Protein AF-A0AB36IC74-F1 (afdb_monomer)

Radius of gyration: 15.99 Å; Cα contacts (8 Å, |Δi|>4): 96; chains: 1; bounding box: 34×20×57 Å

pLDDT: mean 74.31, std 9.43, range [43.0, 87.12]

Structure (mmCIF, N/CA/C/O backbone):
data_AF-A0AB36IC74-F1
#
_entry.id   AF-A0AB36IC74-F1
#
loop_
_atom_site.group_PDB
_atom_site.id
_atom_site.type_symbol
_atom_site.label_atom_id
_atom_site.label_alt_id
_atom_site.label_comp_id
_atom_site.label_asym_id
_atom_site.label_entity_id
_atom_site.label_seq_id
_atom_site.pdbx_PDB_ins_code
_atom_site.Cartn_x
_atom_site.Cartn_y
_atom_site.Cartn_z
_atom_site.occupancy
_atom_site.B_iso_or_equiv
_atom_site.auth_seq_id
_atom_site.auth_comp_id
_atom_site.auth_asym_id
_atom_site.auth_atom_id
_atom_site.pdbx_PDB_model_num
ATOM 1 N N . MET A 1 1 ? -7.185 1.513 24.579 1.00 59.56 1 MET A N 1
ATOM 2 C CA . MET A 1 1 ? -6.046 0.761 23.996 1.00 59.56 1 MET A CA 1
ATOM 3 C C . MET A 1 1 ? -6.238 0.423 22.517 1.00 59.56 1 MET A C 1
ATOM 5 O O . MET A 1 1 ? -5.280 0.531 21.767 1.00 59.56 1 MET A O 1
ATOM 9 N N . THR A 1 2 ? -7.448 0.080 22.070 1.00 73.62 2 THR A N 1
ATOM 10 C CA . THR A 1 2 ? -7.758 -0.298 20.675 1.00 73.62 2 THR A CA 1
ATOM 11 C C . THR A 1 2 ? -7.545 0.819 19.640 1.00 73.62 2 THR A C 1
ATOM 13 O O . THR A 1 2 ? -6.990 0.536 18.586 1.00 73.62 2 THR A O 1
ATOM 16 N N . ILE A 1 3 ? -7.854 2.090 19.952 1.00 78.06 3 ILE A N 1
ATOM 17 C CA . ILE A 1 3 ? -7.485 3.239 19.088 1.00 78.06 3 ILE A CA 1
ATOM 18 C C . ILE A 1 3 ? -5.968 3.361 18.922 1.00 78.06 3 ILE A C 1
ATOM 20 O O . ILE A 1 3 ? -5.488 3.534 17.810 1.00 78.06 3 ILE A O 1
ATOM 24 N N . ILE A 1 4 ? -5.204 3.261 20.015 1.00 83.31 4 ILE A N 1
ATOM 25 C CA . ILE A 1 4 ? -3.742 3.412 19.970 1.00 83.31 4 ILE A CA 1
ATOM 26 C C . ILE A 1 4 ? -3.139 2.299 19.108 1.00 83.31 4 ILE A C 1
ATOM 28 O O . ILE A 1 4 ? -2.335 2.576 18.224 1.00 83.31 4 ILE A O 1
ATOM 32 N N . ALA A 1 5 ? -3.587 1.054 19.301 1.00 83.19 5 ALA A N 1
ATOM 33 C CA . ALA A 1 5 ? -3.178 -0.071 18.467 1.00 83.19 5 ALA A CA 1
ATOM 34 C C . ALA A 1 5 ? -3.562 0.139 16.991 1.00 83.19 5 ALA A C 1
ATOM 36 O O . ALA A 1 5 ? -2.731 -0.074 16.115 1.00 83.19 5 ALA A O 1
ATOM 37 N N . SER A 1 6 ? -4.779 0.618 16.712 1.00 81.69 6 SER A N 1
ATOM 38 C CA . SER A 1 6 ? -5.228 0.948 15.354 1.00 81.69 6 SER A CA 1
ATOM 39 C C . SER A 1 6 ? -4.322 1.983 14.683 1.00 81.69 6 SER A C 1
ATOM 41 O O . SER A 1 6 ? -3.869 1.750 13.566 1.00 81.69 6 SER A O 1
ATOM 43 N N . VAL A 1 7 ? -3.977 3.075 15.372 1.00 83.62 7 VAL A N 1
ATOM 44 C CA . VAL A 1 7 ? -3.070 4.109 14.843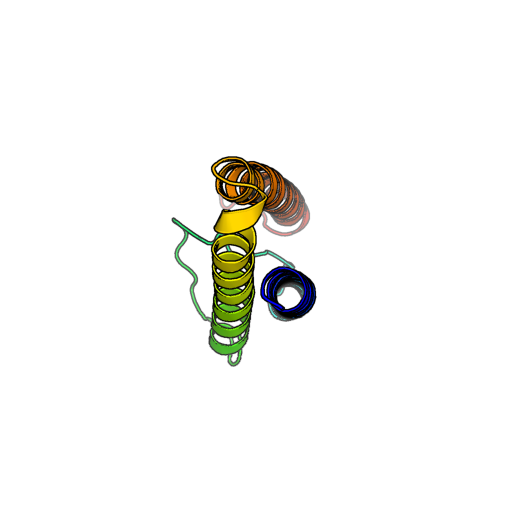 1.00 83.62 7 VAL A CA 1
ATOM 45 C C . VAL A 1 7 ? -1.674 3.540 14.584 1.00 83.62 7 VAL A C 1
ATOM 47 O O . VAL A 1 7 ? -1.100 3.793 13.527 1.00 83.62 7 VAL A O 1
ATOM 50 N N . VAL A 1 8 ? -1.140 2.727 15.501 1.00 87.12 8 VAL A N 1
ATOM 51 C CA . VAL A 1 8 ? 0.170 2.078 15.324 1.00 87.12 8 VAL A CA 1
ATOM 52 C C . VAL A 1 8 ? 0.161 1.144 14.114 1.00 87.12 8 VAL A C 1
ATOM 54 O O . VAL A 1 8 ? 1.066 1.225 13.284 1.00 87.12 8 VAL A O 1
ATOM 57 N N . PHE A 1 9 ? -0.866 0.304 13.963 1.00 85.75 9 PHE A N 1
ATOM 58 C CA . PHE A 1 9 ? -0.998 -0.565 12.794 1.00 85.75 9 PHE A CA 1
ATOM 59 C C . PHE A 1 9 ? -1.197 0.239 11.508 1.00 85.75 9 PHE A C 1
ATOM 61 O O . PHE A 1 9 ? -0.633 -0.119 10.479 1.00 85.75 9 PHE A O 1
ATOM 68 N N . LEU A 1 10 ? -1.917 1.358 11.551 1.00 84.44 10 LEU A N 1
ATOM 69 C CA . LEU A 1 10 ? -2.094 2.226 10.391 1.00 84.44 10 LEU A CA 1
ATOM 70 C C . LEU A 1 10 ? -0.755 2.824 9.931 1.00 84.44 10 LEU A C 1
ATOM 72 O O . LEU A 1 10 ? -0.422 2.764 8.747 1.00 84.44 10 LEU A O 1
ATOM 76 N N . ILE A 1 11 ? 0.053 3.334 10.863 1.00 85.88 11 ILE A N 1
ATOM 77 C CA . ILE A 1 11 ? 1.392 3.869 10.574 1.00 85.88 11 ILE A CA 1
ATOM 78 C C . ILE A 1 11 ? 2.320 2.755 10.071 1.00 85.88 11 ILE A C 1
ATOM 80 O O . ILE A 1 11 ? 2.970 2.904 9.039 1.00 85.88 11 ILE A O 1
ATOM 84 N N . ALA A 1 12 ? 2.357 1.610 10.753 1.00 86.62 12 ALA A N 1
ATOM 85 C CA . ALA A 1 12 ? 3.206 0.492 10.352 1.00 86.62 12 ALA A CA 1
ATOM 86 C C . ALA A 1 12 ? 2.828 -0.036 8.959 1.00 86.62 12 ALA A C 1
ATOM 88 O O . ALA A 1 12 ? 3.695 -0.194 8.102 1.00 86.62 12 ALA A O 1
ATOM 89 N N . GLY A 1 13 ? 1.535 -0.252 8.705 1.00 83.44 13 GLY A N 1
ATOM 90 C CA . GLY A 1 13 ? 1.020 -0.735 7.425 1.00 83.44 13 GLY A CA 1
ATOM 91 C C . GLY A 1 13 ? 1.283 0.239 6.278 1.00 83.44 13 GLY A C 1
ATOM 92 O O . GLY A 1 13 ? 1.711 -0.187 5.205 1.00 83.44 13 GLY A O 1
ATOM 93 N N . THR A 1 14 ? 1.103 1.548 6.505 1.00 82.25 14 THR A N 1
ATOM 94 C CA . THR A 1 14 ? 1.375 2.579 5.485 1.00 82.25 14 THR A CA 1
ATOM 95 C C . THR A 1 14 ? 2.857 2.642 5.133 1.00 82.25 14 THR A C 1
ATOM 97 O O . THR A 1 14 ? 3.193 2.625 3.949 1.00 82.25 14 THR A O 1
ATOM 100 N N . ILE A 1 15 ? 3.746 2.646 6.130 1.00 86.31 15 ILE A N 1
ATOM 101 C CA . ILE A 1 15 ? 5.199 2.642 5.909 1.00 86.31 15 ILE A CA 1
ATOM 102 C C . ILE A 1 15 ? 5.617 1.382 5.145 1.00 86.31 15 ILE A C 1
ATOM 104 O O . ILE A 1 15 ? 6.347 1.470 4.158 1.00 86.31 15 ILE A O 1
ATOM 108 N N . LEU A 1 16 ? 5.127 0.213 5.558 1.00 85.56 16 LEU A N 1
ATOM 109 C CA . LEU A 1 16 ? 5.497 -1.061 4.945 1.00 85.56 16 LEU A CA 1
ATOM 110 C C . LEU A 1 16 ? 5.021 -1.141 3.485 1.00 85.56 16 LEU A C 1
ATOM 112 O O . LEU A 1 16 ? 5.794 -1.515 2.600 1.00 85.56 16 LEU A O 1
ATOM 116 N N . ALA A 1 17 ? 3.787 -0.709 3.211 1.00 80.94 17 ALA A N 1
ATOM 117 C CA . ALA A 1 17 ? 3.242 -0.635 1.858 1.00 80.94 17 ALA A CA 1
ATOM 118 C C . ALA A 1 17 ? 3.990 0.387 0.982 1.00 80.94 17 ALA A C 1
ATOM 120 O O . ALA A 1 17 ? 4.249 0.109 -0.194 1.00 80.94 17 ALA A O 1
ATOM 121 N N . ALA A 1 18 ? 4.377 1.540 1.539 1.00 81.00 18 ALA A N 1
ATOM 122 C CA . ALA A 1 18 ? 5.143 2.564 0.831 1.00 81.00 18 ALA A CA 1
ATOM 123 C C . ALA A 1 18 ? 6.549 2.067 0.467 1.00 81.00 18 ALA A C 1
ATOM 125 O O . ALA A 1 18 ? 6.944 2.154 -0.696 1.00 81.00 18 ALA A O 1
ATOM 126 N N . ILE A 1 19 ? 7.272 1.471 1.422 1.00 83.81 19 ILE A N 1
ATOM 127 C CA . ILE A 1 19 ? 8.610 0.903 1.194 1.00 83.81 19 ILE A CA 1
ATOM 128 C C . ILE A 1 19 ? 8.547 -0.212 0.151 1.00 83.81 19 ILE A C 1
ATOM 130 O O . ILE A 1 19 ? 9.368 -0.240 -0.766 1.00 83.81 19 ILE A O 1
ATOM 134 N N . ALA A 1 20 ? 7.573 -1.118 0.260 1.00 81.12 20 ALA A N 1
ATOM 135 C CA . ALA A 1 20 ? 7.412 -2.199 -0.704 1.00 81.12 20 ALA A CA 1
ATOM 136 C C . ALA A 1 20 ? 7.108 -1.658 -2.112 1.00 81.12 20 ALA A C 1
ATOM 138 O O . ALA A 1 20 ? 7.708 -2.098 -3.088 1.00 81.12 20 ALA A O 1
ATOM 139 N N . THR A 1 21 ? 6.245 -0.647 -2.226 1.00 76.56 21 THR A N 1
ATOM 140 C CA . THR A 1 21 ? 5.920 -0.021 -3.519 1.00 76.56 21 THR A CA 1
ATOM 141 C C . THR A 1 21 ? 7.133 0.697 -4.125 1.00 76.56 21 THR A C 1
ATOM 143 O O . THR A 1 21 ? 7.391 0.558 -5.320 1.00 76.56 21 THR A O 1
ATOM 146 N N . ALA A 1 22 ? 7.923 1.403 -3.311 1.00 78.19 22 ALA A N 1
ATOM 147 C CA . ALA A 1 22 ? 9.148 2.062 -3.760 1.00 78.19 22 ALA A CA 1
ATOM 148 C C . ALA A 1 22 ? 10.211 1.052 -4.222 1.00 78.19 22 ALA A C 1
ATOM 150 O O . ALA A 1 22 ? 10.788 1.214 -5.295 1.00 78.19 22 ALA A O 1
ATOM 151 N N . ARG A 1 23 ? 10.427 -0.026 -3.454 1.00 78.94 23 ARG A N 1
ATOM 152 C CA . ARG A 1 23 ? 11.344 -1.110 -3.842 1.00 78.94 23 ARG A CA 1
ATOM 153 C C . ARG A 1 23 ? 10.907 -1.790 -5.130 1.00 78.94 23 ARG A C 1
ATOM 155 O O . ARG A 1 23 ? 11.756 -2.102 -5.956 1.00 78.94 23 ARG A O 1
ATOM 162 N N . TRP A 1 24 ? 9.605 -1.988 -5.323 1.00 74.75 24 TRP A N 1
ATOM 163 C CA . TRP A 1 24 ? 9.097 -2.567 -6.562 1.00 74.75 24 TRP A CA 1
ATOM 164 C C . TRP A 1 24 ? 9.424 -1.671 -7.758 1.00 74.75 24 TRP A C 1
ATOM 166 O O . TRP A 1 24 ? 9.979 -2.140 -8.745 1.00 74.75 24 TRP A O 1
ATOM 176 N N . SER A 1 25 ? 9.166 -0.365 -7.639 1.00 70.69 25 SER A N 1
ATOM 177 C CA . SER A 1 25 ? 9.486 0.603 -8.693 1.00 70.69 25 SER A CA 1
ATOM 178 C C . SER A 1 25 ? 10.980 0.662 -9.045 1.00 70.69 25 SER A C 1
ATOM 180 O O . SER A 1 25 ? 11.302 1.128 -10.130 1.00 70.69 25 SER A O 1
ATOM 182 N N . MET A 1 26 ? 11.882 0.247 -8.149 1.00 74.06 26 MET A N 1
ATOM 183 C CA . MET A 1 26 ? 13.321 0.148 -8.433 1.00 74.06 26 MET A CA 1
ATOM 184 C C . MET A 1 26 ? 13.705 -1.160 -9.135 1.00 74.06 26 MET A C 1
ATOM 186 O O . MET A 1 26 ? 14.668 -1.177 -9.894 1.00 74.06 26 MET A O 1
ATOM 190 N N . LEU A 1 27 ? 12.992 -2.253 -8.850 1.00 71.69 27 LEU A N 1
ATOM 191 C CA . LEU A 1 27 ? 13.243 -3.567 -9.454 1.00 71.69 27 LEU A CA 1
ATOM 192 C C . LEU A 1 27 ? 12.635 -3.677 -10.854 1.00 71.69 27 LEU A C 1
ATOM 194 O O . LEU A 1 27 ? 13.146 -4.392 -11.706 1.00 71.69 27 LEU A O 1
ATOM 198 N N . GLU A 1 28 ? 11.537 -2.9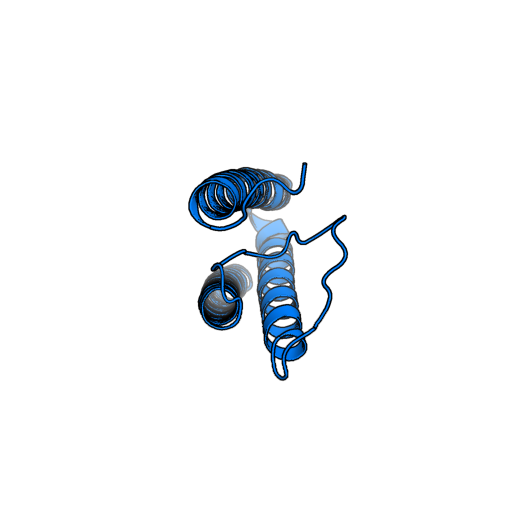76 -11.114 1.00 70.12 28 GLU A N 1
ATOM 199 C CA . GLU A 1 28 ? 10.944 -2.950 -12.442 1.00 70.12 28 GLU A CA 1
ATOM 200 C C . GLU A 1 28 ? 11.758 -2.017 -13.363 1.00 70.12 28 GLU A C 1
ATOM 202 O O . GLU A 1 28 ? 11.853 -0.825 -13.064 1.00 70.12 28 GLU A O 1
ATOM 207 N N . PRO A 1 29 ? 12.293 -2.486 -14.509 1.00 64.69 29 PRO A N 1
ATOM 208 C CA . PRO A 1 29 ? 13.159 -1.678 -15.383 1.00 64.69 29 PRO A CA 1
ATOM 209 C C . PRO A 1 29 ? 12.482 -0.409 -15.919 1.00 64.69 29 PRO A C 1
ATOM 211 O O . PRO A 1 29 ? 13.149 0.562 -16.263 1.00 64.69 29 PRO A O 1
ATOM 214 N N . TYR A 1 30 ? 11.149 -0.402 -15.956 1.00 67.06 30 TYR A N 1
ATOM 215 C CA . TYR A 1 30 ? 10.349 0.746 -16.370 1.00 67.06 30 TYR A CA 1
ATOM 216 C C . TYR A 1 30 ? 9.730 1.506 -15.187 1.00 67.06 30 TYR A C 1
ATOM 218 O O . TYR A 1 30 ? 9.111 2.542 -15.394 1.00 67.06 30 TYR A O 1
ATOM 226 N N . GLY A 1 31 ? 9.858 1.025 -13.947 1.00 68.56 31 GLY A N 1
ATOM 227 C CA . GLY A 1 31 ? 9.220 1.640 -12.777 1.00 68.56 31 GLY A CA 1
ATOM 228 C C . GLY A 1 31 ? 7.692 1.522 -12.767 1.00 68.56 31 GLY A C 1
ATOM 229 O O . GLY A 1 31 ? 6.993 2.407 -12.263 1.00 68.56 31 GLY A O 1
ATOM 230 N N . LEU A 1 32 ? 7.160 0.448 -13.358 1.00 71.38 32 LEU A N 1
ATOM 231 C CA . LEU A 1 32 ? 5.743 0.106 -13.254 1.00 71.38 32 LEU A CA 1
ATOM 232 C C . LEU A 1 32 ? 5.431 -0.395 -11.845 1.00 71.38 32 LEU A C 1
ATOM 234 O O . LEU A 1 32 ? 6.260 -1.001 -11.174 1.00 71.38 32 LEU A O 1
ATOM 238 N N . ILE A 1 33 ? 4.212 -0.122 -11.395 1.00 72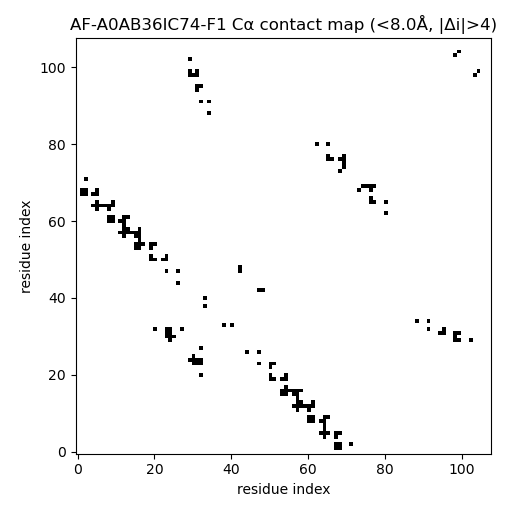.75 33 ILE A N 1
ATOM 239 C CA . ILE A 1 33 ? 3.704 -0.585 -10.106 1.00 72.75 33 ILE A CA 1
ATOM 240 C C . ILE A 1 33 ? 2.606 -1.619 -10.380 1.00 72.75 33 ILE A C 1
ATOM 242 O O . ILE A 1 33 ? 1.654 -1.306 -11.100 1.00 72.75 33 ILE A O 1
ATOM 246 N N . PRO A 1 34 ? 2.665 -2.829 -9.808 1.00 68.69 34 PRO A N 1
ATOM 247 C CA . PRO A 1 34 ? 1.718 -3.884 -10.111 1.00 68.69 34 PRO A CA 1
ATOM 248 C C . PRO A 1 34 ? 0.347 -3.505 -9.563 1.00 68.69 34 PRO A C 1
ATOM 250 O O . PRO A 1 34 ? 0.215 -2.922 -8.476 1.00 68.69 34 PRO A O 1
ATOM 253 N N . TYR A 1 35 ? -0.696 -3.831 -10.317 1.00 67.88 35 TYR A N 1
ATOM 254 C CA . TYR A 1 35 ? -2.053 -3.734 -9.800 1.00 67.88 35 TYR A CA 1
ATOM 255 C C . TYR A 1 35 ? -2.285 -4.860 -8.794 1.00 67.88 35 TYR A C 1
ATOM 257 O O . TYR A 1 35 ? -1.724 -5.942 -8.920 1.00 67.88 35 TYR A O 1
ATOM 265 N N . PHE A 1 36 ? -3.104 -4.595 -7.780 1.00 61.38 36 PHE A N 1
ATOM 266 C CA . PHE A 1 36 ? -3.444 -5.600 -6.771 1.00 61.38 36 PHE A CA 1
ATOM 267 C C . PHE A 1 36 ? -4.343 -6.719 -7.316 1.00 61.38 36 PHE A C 1
ATOM 269 O O . PHE A 1 36 ? -4.375 -7.804 -6.752 1.00 61.38 36 PHE A O 1
ATOM 276 N N . ILE A 1 37 ? -5.109 -6.443 -8.378 1.00 55.78 37 ILE A N 1
ATOM 277 C CA . ILE A 1 37 ? -6.098 -7.352 -8.966 1.00 55.78 37 ILE A CA 1
ATOM 278 C C . ILE A 1 37 ? -6.036 -7.216 -10.492 1.00 55.78 37 ILE A C 1
ATOM 280 O O . ILE A 1 37 ? -6.021 -6.095 -11.007 1.00 55.78 37 ILE A O 1
ATOM 284 N N . GLY A 1 38 ? -6.058 -8.348 -11.203 1.00 43.00 38 GLY A N 1
ATOM 285 C CA . GLY A 1 38 ? -6.388 -8.404 -12.632 1.00 43.00 38 GLY A CA 1
ATOM 286 C C . GLY A 1 38 ? -5.247 -8.161 -13.623 1.00 43.00 38 GLY A C 1
ATOM 287 O O . GLY A 1 38 ? -5.528 -7.905 -14.791 1.00 43.00 38 GLY A O 1
ATOM 288 N N . HIS A 1 39 ? -3.982 -8.226 -13.204 1.00 54.94 39 HIS A N 1
ATOM 289 C CA . HIS A 1 39 ? -2.859 -8.248 -14.144 1.00 54.94 39 HIS A CA 1
ATOM 290 C C . HIS A 1 39 ? -1.924 -9.399 -13.791 1.00 54.94 39 HIS A C 1
ATOM 292 O O . HIS A 1 39 ? -1.596 -9.547 -12.615 1.00 54.94 39 HIS A O 1
ATOM 298 N N . ASP A 1 40 ? -1.520 -10.186 -14.790 1.00 52.59 40 ASP A N 1
ATOM 299 C CA . ASP A 1 40 ? -0.474 -11.189 -14.617 1.00 52.59 40 ASP A CA 1
ATOM 300 C C . ASP A 1 40 ? 0.806 -10.475 -14.184 1.00 52.59 40 ASP A C 1
ATOM 302 O O . ASP A 1 40 ? 1.321 -9.588 -14.869 1.00 52.59 40 ASP A O 1
ATOM 306 N N . ILE A 1 41 ? 1.247 -10.793 -12.971 1.00 59.62 41 ILE A N 1
ATOM 307 C CA . ILE A 1 41 ? 2.512 -10.321 -12.427 1.00 59.62 41 ILE A CA 1
ATOM 308 C C . ILE A 1 41 ? 3.512 -11.418 -12.762 1.00 59.62 41 ILE A C 1
ATOM 310 O O . ILE A 1 41 ? 3.707 -12.339 -11.970 1.00 59.62 41 ILE A O 1
ATOM 314 N N . ASP A 1 42 ? 4.111 -11.346 -13.949 1.00 58.78 42 ASP A N 1
ATOM 315 C CA . ASP A 1 42 ? 5.256 -12.194 -14.252 1.00 58.78 42 ASP A CA 1
ATOM 316 C C . ASP A 1 42 ? 6.412 -11.757 -13.348 1.00 58.78 42 ASP A C 1
ATOM 318 O O . ASP A 1 42 ? 6.966 -10.664 -13.469 1.00 58.78 42 ASP A O 1
ATOM 322 N N . PHE A 1 43 ? 6.734 -12.600 -12.367 1.00 63.19 43 PHE A N 1
ATOM 323 C CA . PHE A 1 43 ? 7.867 -12.398 -11.468 1.00 63.19 43 PHE A CA 1
ATOM 324 C C . PHE A 1 43 ? 9.167 -12.753 -12.203 1.00 63.19 43 PHE A C 1
ATOM 326 O O . PHE A 1 43 ? 9.821 -13.748 -11.887 1.00 63.1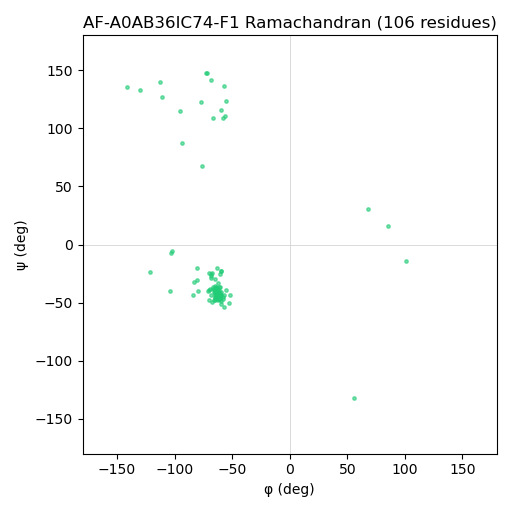9 43 PHE A O 1
ATOM 333 N N . GLU A 1 44 ? 9.526 -11.965 -13.213 1.00 58.19 44 GLU A N 1
ATOM 334 C CA . GLU A 1 44 ? 10.685 -12.218 -14.076 1.00 58.19 44 GLU A CA 1
ATOM 335 C C . GLU A 1 44 ? 12.020 -12.044 -13.333 1.00 58.19 44 GLU A C 1
ATOM 337 O O . GLU A 1 44 ? 13.015 -12.684 -13.681 1.00 58.19 44 GLU A O 1
ATOM 342 N N . GLN A 1 45 ? 12.067 -11.215 -12.281 1.00 62.03 45 GLN A N 1
ATOM 343 C CA . GLN A 1 45 ? 13.295 -10.951 -11.525 1.00 62.03 45 GLN A CA 1
ATOM 344 C C . GLN A 1 45 ? 13.268 -11.492 -10.090 1.00 62.03 45 GLN A C 1
ATOM 346 O O . GLN A 1 45 ? 12.301 -11.344 -9.333 1.00 62.03 45 GLN A O 1
ATOM 351 N N . LYS A 1 46 ? 14.410 -12.054 -9.662 1.00 63.38 46 LYS A N 1
ATOM 352 C CA . LYS A 1 46 ? 14.633 -12.502 -8.279 1.00 63.38 46 LYS A CA 1
ATOM 353 C C . LYS A 1 46 ? 14.378 -11.353 -7.298 1.00 63.38 46 LYS A C 1
ATOM 355 O O . LYS A 1 46 ? 15.011 -10.308 -7.374 1.00 63.38 46 LYS A O 1
ATOM 360 N N . GLY A 1 47 ? 13.477 -11.576 -6.342 1.00 65.88 47 GLY A N 1
ATOM 361 C CA . GLY A 1 47 ? 13.138 -10.607 -5.293 1.00 65.88 47 GLY A CA 1
ATOM 362 C C . GLY A 1 47 ? 11.841 -9.831 -5.530 1.00 65.88 47 GLY A C 1
ATOM 363 O O . GLY A 1 47 ? 11.300 -9.292 -4.566 1.00 65.88 47 GLY A O 1
ATOM 364 N N . GLN A 1 48 ? 11.276 -9.852 -6.742 1.00 71.75 48 GLN A N 1
ATOM 365 C CA . GLN A 1 48 ? 9.969 -9.247 -7.013 1.00 71.75 48 GLN A CA 1
ATOM 366 C C . GLN A 1 48 ? 8.878 -9.896 -6.144 1.00 71.75 48 GLN A C 1
ATOM 368 O O . GLN A 1 48 ? 8.220 -9.194 -5.381 1.00 71.75 48 GLN A O 1
ATOM 373 N N . PHE A 1 49 ? 8.768 -11.230 -6.116 1.00 73.06 49 PHE A N 1
ATOM 374 C CA . PHE A 1 49 ? 7.783 -11.927 -5.270 1.00 73.06 49 PHE A CA 1
ATOM 375 C C . PHE A 1 49 ? 7.829 -11.496 -3.794 1.00 73.06 49 PHE A C 1
ATOM 377 O O . PHE A 1 49 ? 6.789 -11.235 -3.192 1.00 73.06 49 PHE A O 1
ATOM 384 N N . LEU A 1 50 ? 9.031 -11.350 -3.222 1.00 76.19 50 LEU A N 1
ATOM 385 C CA . LEU A 1 50 ? 9.202 -10.902 -1.838 1.00 76.19 50 LEU A CA 1
ATOM 386 C C . LEU A 1 50 ? 8.636 -9.493 -1.635 1.00 76.19 50 LEU A C 1
ATOM 388 O O . LEU A 1 50 ? 7.952 -9.240 -0.649 1.00 76.19 50 LEU A O 1
ATOM 392 N N . VAL A 1 51 ? 8.904 -8.576 -2.564 1.00 77.31 51 VAL A N 1
ATOM 393 C CA . VAL A 1 51 ? 8.416 -7.195 -2.491 1.00 77.31 51 VAL A CA 1
ATOM 394 C C . VAL A 1 51 ? 6.899 -7.127 -2.689 1.00 77.31 51 VAL A C 1
ATOM 396 O O . VAL A 1 51 ? 6.229 -6.377 -1.978 1.00 77.31 51 VAL A O 1
ATOM 399 N N . TYR A 1 52 ? 6.337 -7.942 -3.583 1.00 76.31 52 TYR A N 1
ATOM 400 C CA . TYR A 1 52 ? 4.887 -8.083 -3.731 1.00 76.31 52 TYR A CA 1
ATOM 401 C C . TYR A 1 52 ? 4.238 -8.619 -2.454 1.00 76.31 52 TYR A C 1
ATOM 403 O O . TYR A 1 52 ? 3.274 -8.032 -1.959 1.00 76.31 52 TYR A O 1
ATOM 411 N N . PHE A 1 53 ? 4.805 -9.676 -1.871 1.00 79.12 53 PHE A N 1
ATOM 412 C CA . PHE A 1 53 ? 4.338 -10.236 -0.609 1.00 79.12 53 PHE A CA 1
ATOM 413 C C . PHE A 1 53 ? 4.422 -9.211 0.528 1.00 79.12 53 PHE A C 1
ATOM 415 O O . PHE A 1 53 ? 3.469 -9.053 1.287 1.00 79.12 53 PHE A O 1
ATOM 422 N N . LEU A 1 54 ? 5.516 -8.448 0.609 1.00 79.94 54 LEU A N 1
ATOM 423 C CA . LEU A 1 54 ? 5.683 -7.386 1.601 1.00 79.94 54 LEU A CA 1
ATOM 424 C C . LEU A 1 54 ? 4.625 -6.290 1.424 1.00 79.94 54 LEU A C 1
ATOM 426 O O . LEU A 1 54 ? 4.053 -5.811 2.400 1.00 79.94 54 LEU A O 1
ATOM 430 N N . ARG A 1 55 ? 4.307 -5.930 0.1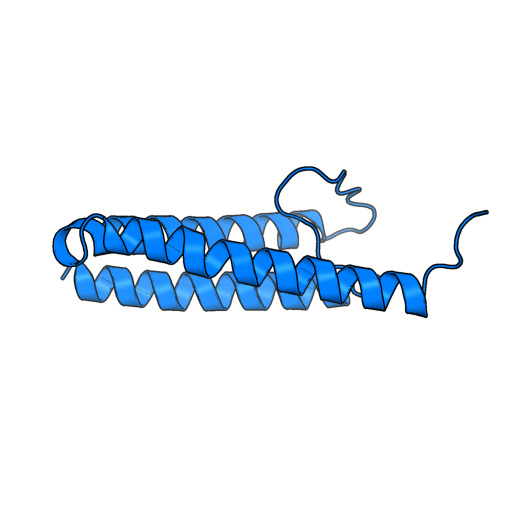78 1.00 78.44 55 ARG A N 1
ATOM 431 C CA . ARG A 1 55 ? 3.231 -4.984 -0.130 1.00 78.44 55 ARG A CA 1
ATOM 432 C C . ARG A 1 55 ? 1.877 -5.536 0.322 1.00 78.44 55 ARG A C 1
ATOM 434 O O . ARG A 1 55 ? 1.148 -4.824 1.006 1.00 78.44 55 ARG A O 1
ATOM 441 N N . ALA A 1 56 ? 1.568 -6.795 0.008 1.00 79.38 56 ALA A N 1
ATOM 442 C CA . ALA A 1 56 ? 0.354 -7.480 0.458 1.00 79.38 56 ALA A CA 1
ATOM 44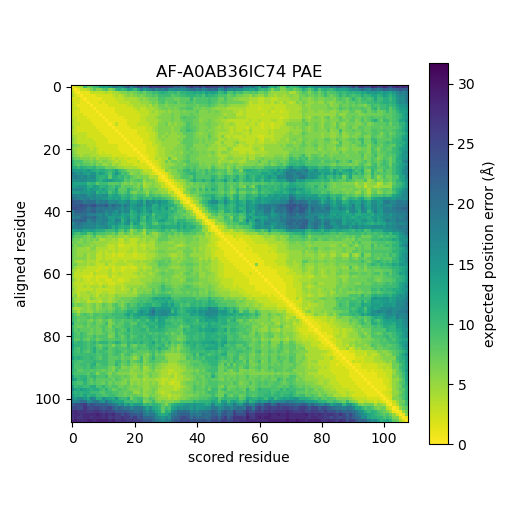3 C C . ALA A 1 56 ? 0.239 -7.516 1.989 1.00 79.38 56 ALA A C 1
ATOM 445 O O . ALA A 1 56 ? -0.807 -7.160 2.529 1.00 79.38 56 ALA A O 1
ATOM 446 N N . ALA A 1 57 ? 1.328 -7.838 2.687 1.00 80.88 57 ALA A N 1
ATOM 447 C CA . ALA A 1 57 ? 1.393 -7.799 4.143 1.00 80.88 57 ALA A CA 1
ATOM 448 C C . ALA A 1 57 ? 1.136 -6.384 4.691 1.00 80.88 57 ALA A C 1
ATOM 450 O O . ALA A 1 57 ? 0.372 -6.224 5.641 1.00 80.88 57 ALA A O 1
ATOM 451 N N . GLY A 1 58 ? 1.695 -5.343 4.063 1.00 80.81 58 GLY A N 1
ATOM 452 C CA . GLY A 1 58 ? 1.442 -3.947 4.434 1.00 80.81 58 GLY A CA 1
ATOM 453 C C . GLY A 1 58 ? -0.034 -3.559 4.314 1.00 80.81 58 GLY A C 1
ATOM 454 O O . GLY A 1 58 ? -0.605 -3.000 5.250 1.00 80.81 58 GLY A O 1
ATOM 455 N N . PHE A 1 59 ? -0.688 -3.922 3.207 1.00 80.00 59 PHE A N 1
ATOM 456 C CA . PHE A 1 59 ? -2.128 -3.696 3.035 1.00 80.00 59 PHE A CA 1
ATOM 457 C C . PHE A 1 59 ? -2.980 -4.523 4.003 1.00 80.00 59 PHE A C 1
ATOM 459 O O . PHE A 1 59 ? -3.975 -4.017 4.517 1.00 80.00 59 PHE A O 1
ATOM 466 N N . PHE A 1 60 ? -2.583 -5.757 4.313 1.00 83.25 60 PHE A N 1
ATOM 467 C CA . PHE A 1 60 ? -3.257 -6.563 5.328 1.00 83.25 60 PHE A CA 1
ATOM 468 C C . PHE A 1 60 ? -3.211 -5.889 6.704 1.00 83.25 60 PHE A C 1
ATOM 470 O O . PHE A 1 60 ? -4.234 -5.786 7.378 1.00 83.25 60 PHE A O 1
ATOM 477 N N . VAL A 1 61 ? -2.057 -5.341 7.093 1.00 84.62 61 VAL A N 1
ATOM 478 C CA . VAL A 1 61 ? -1.918 -4.579 8.342 1.00 84.62 61 VAL A CA 1
ATOM 479 C C . VAL A 1 61 ? -2.834 -3.346 8.356 1.00 84.62 61 VAL A C 1
ATOM 481 O O . VAL A 1 61 ? -3.424 -3.044 9.392 1.00 84.62 61 VAL A O 1
ATOM 484 N N . LEU A 1 62 ? -3.036 -2.674 7.216 1.00 82.75 62 LEU A N 1
ATOM 485 C CA . LEU A 1 62 ? -4.004 -1.572 7.101 1.00 82.75 62 LEU A CA 1
ATOM 486 C C . LEU A 1 62 ? -5.457 -2.033 7.282 1.00 82.75 62 LEU A C 1
ATOM 488 O O . LEU A 1 62 ? -6.242 -1.340 7.929 1.00 82.75 62 LEU A O 1
ATOM 492 N N . ILE A 1 63 ? -5.819 -3.206 6.758 1.00 82.75 63 ILE A N 1
ATOM 493 C CA . ILE A 1 63 ? -7.151 -3.800 6.964 1.00 82.75 63 ILE A CA 1
ATOM 494 C C . ILE A 1 63 ? -7.358 -4.126 8.447 1.00 82.75 63 ILE A C 1
ATOM 496 O O . ILE A 1 63 ? -8.400 -3.796 9.012 1.00 82.75 63 ILE A O 1
ATOM 500 N N . VAL A 1 64 ? -6.349 -4.708 9.099 1.00 84.44 64 VAL A N 1
ATOM 501 C CA . VAL A 1 64 ? -6.369 -4.974 10.543 1.00 84.44 64 VAL A CA 1
ATOM 502 C C . VAL A 1 64 ? -6.517 -3.666 11.328 1.00 84.44 64 VAL A C 1
ATOM 504 O O . VAL A 1 64 ? -7.370 -3.578 12.211 1.00 84.44 64 VAL A O 1
ATOM 507 N N . ALA A 1 65 ? -5.771 -2.618 10.969 1.00 83.88 65 ALA A N 1
ATOM 508 C CA . ALA A 1 65 ? -5.895 -1.295 11.582 1.00 83.88 65 ALA A CA 1
ATOM 509 C C . ALA A 1 65 ? -7.323 -0.733 11.473 1.00 83.88 65 ALA A C 1
ATOM 511 O O . ALA A 1 65 ? -7.856 -0.218 12.461 1.00 83.88 65 ALA A O 1
ATOM 512 N N . ALA A 1 66 ? -7.954 -0.871 10.303 1.00 79.88 66 ALA A N 1
ATOM 513 C CA . ALA A 1 66 ? -9.331 -0.445 10.064 1.00 79.88 66 ALA A CA 1
ATOM 514 C C . ALA A 1 66 ? -10.347 -1.272 10.873 1.00 79.88 66 ALA A C 1
ATOM 516 O O . ALA A 1 66 ? -11.293 -0.708 11.422 1.00 79.88 66 ALA A O 1
ATOM 517 N N . ALA A 1 67 ? -10.126 -2.580 11.028 1.00 82.44 67 ALA A N 1
ATOM 518 C CA . ALA A 1 67 ? -10.950 -3.436 11.881 1.00 82.44 67 ALA A CA 1
ATOM 519 C C . ALA A 1 67 ? -10.868 -3.015 13.360 1.00 82.44 67 ALA A C 1
ATOM 521 O O . ALA A 1 67 ? -11.893 -2.908 14.028 1.00 82.44 67 ALA A O 1
ATOM 522 N N . PHE A 1 68 ? -9.677 -2.674 13.862 1.00 82.12 68 PHE A N 1
ATOM 523 C CA . PHE A 1 68 ? -9.518 -2.125 15.217 1.00 82.12 68 PHE A CA 1
ATOM 524 C C . PHE A 1 68 ? -10.130 -0.725 15.391 1.00 82.12 68 PHE A C 1
ATOM 526 O O . PHE A 1 68 ? -10.482 -0.350 16.512 1.00 82.12 68 PHE A O 1
ATOM 533 N N . ALA A 1 69 ? -10.266 0.045 14.308 1.00 80.25 69 ALA A N 1
ATOM 534 C CA . ALA A 1 69 ? -10.928 1.350 14.304 1.00 80.25 69 ALA A CA 1
ATOM 535 C C . ALA A 1 69 ? -12.464 1.245 14.252 1.00 80.25 69 ALA A C 1
ATOM 537 O O . ALA A 1 69 ? -13.155 2.196 14.629 1.00 80.25 69 ALA A O 1
ATOM 538 N N . GLN A 1 70 ? -13.009 0.107 13.807 1.00 81.62 70 GLN A N 1
ATOM 539 C CA . GLN A 1 70 ? -14.445 -0.098 13.593 1.00 81.62 70 GLN A CA 1
ATOM 540 C C . GLN A 1 70 ? -15.315 0.179 14.834 1.00 81.62 70 GLN A C 1
ATOM 542 O O . GLN A 1 70 ? -16.350 0.818 14.662 1.00 81.62 70 GLN A O 1
ATOM 547 N N . PRO A 1 71 ? -14.925 -0.166 16.076 1.00 81.69 71 PRO A N 1
ATOM 548 C CA . PRO A 1 71 ? -15.723 0.170 17.259 1.00 81.69 71 PRO A CA 1
ATOM 549 C C . PRO A 1 71 ? -15.885 1.677 17.512 1.00 81.69 71 PRO A C 1
ATOM 551 O O . PRO A 1 71 ? -16.800 2.079 18.221 1.00 81.69 71 PRO A O 1
ATOM 554 N N . PHE A 1 72 ? -15.004 2.514 16.953 1.00 79.44 72 PHE A N 1
ATOM 555 C CA . PHE A 1 72 ? -14.984 3.963 17.185 1.00 79.44 72 PHE A CA 1
ATOM 556 C C . PHE A 1 72 ? -15.548 4.754 16.011 1.00 79.44 72 PHE A C 1
ATOM 558 O O . PHE A 1 72 ? -16.265 5.730 16.203 1.00 79.44 72 PHE A O 1
ATOM 565 N N . PHE A 1 73 ? -15.225 4.327 14.793 1.00 76.81 73 PHE A N 1
ATOM 566 C CA . PHE A 1 73 ? -15.631 5.003 13.562 1.00 76.81 73 PHE A CA 1
ATOM 567 C C . PHE A 1 73 ? -16.791 4.289 12.854 1.00 76.81 73 PHE A C 1
ATOM 569 O O . PHE A 1 73 ? -17.348 4.815 11.893 1.00 76.81 73 PHE A O 1
ATOM 576 N N . GLY A 1 74 ? -17.194 3.101 13.311 1.00 80.00 74 GLY A N 1
ATOM 577 C CA . GLY A 1 74 ? -18.296 2.336 12.735 1.00 80.00 74 GLY A CA 1
ATOM 578 C C . GLY A 1 74 ? -18.099 2.079 11.241 1.00 80.00 74 GLY A C 1
ATOM 579 O O . GLY A 1 74 ? -17.020 1.692 10.788 1.00 80.00 74 GLY A O 1
ATOM 580 N N . LEU A 1 75 ? -19.149 2.343 10.461 1.00 77.56 75 LEU A N 1
ATOM 581 C CA . LEU A 1 75 ? -19.145 2.211 9.001 1.00 77.56 75 LEU A CA 1
ATOM 582 C C . LEU A 1 75 ? -18.108 3.128 8.320 1.00 77.56 75 LEU A C 1
ATOM 584 O O . LEU A 1 75 ? -17.616 2.808 7.237 1.00 77.56 75 LEU A O 1
ATOM 588 N N . TRP A 1 76 ? -17.725 4.241 8.954 1.00 76.44 76 TRP A N 1
ATOM 589 C CA . TRP A 1 76 ? -16.756 5.181 8.388 1.00 76.44 76 TRP A CA 1
ATOM 590 C C . TRP A 1 76 ? -15.361 4.566 8.233 1.00 76.44 76 TRP A C 1
ATOM 592 O O . TRP A 1 76 ? -14.661 4.907 7.284 1.00 76.44 76 TRP A O 1
ATOM 602 N N . ALA A 1 77 ? -14.977 3.606 9.082 1.00 72.56 77 ALA A N 1
ATOM 603 C CA . ALA A 1 77 ? -13.706 2.888 8.944 1.00 72.56 77 ALA A CA 1
ATOM 604 C C . ALA A 1 77 ? -13.632 2.072 7.638 1.00 72.56 77 ALA A C 1
ATOM 606 O O . ALA A 1 77 ? -12.593 2.034 6.980 1.00 72.56 77 ALA A O 1
ATOM 607 N N . LEU A 1 78 ? -14.751 1.467 7.228 1.00 71.75 78 LEU A N 1
ATOM 608 C CA . LEU A 1 78 ? -14.864 0.744 5.956 1.00 71.75 78 LEU A CA 1
ATOM 609 C C . LEU A 1 78 ? -14.856 1.702 4.762 1.00 71.75 78 LEU A C 1
ATOM 611 O O . LEU A 1 78 ? -14.196 1.437 3.758 1.00 71.75 78 LEU A O 1
ATOM 615 N N . LEU A 1 79 ? -15.539 2.842 4.878 1.00 76.75 79 LEU A N 1
ATOM 616 C CA . LEU A 1 79 ? -15.530 3.862 3.829 1.00 76.75 79 LEU A CA 1
ATOM 617 C C . LEU A 1 79 ? -14.134 4.458 3.626 1.00 76.75 79 LEU A C 1
ATOM 619 O O . LEU A 1 79 ? -13.743 4.681 2.486 1.00 76.75 79 LEU A O 1
ATOM 623 N N . LEU A 1 80 ? -13.345 4.640 4.689 1.00 72.00 80 LEU A N 1
ATOM 624 C CA . LEU A 1 80 ? -11.955 5.099 4.589 1.00 72.00 80 LEU A CA 1
ATOM 625 C C . LEU A 1 80 ? -11.063 4.125 3.806 1.00 72.00 80 LEU A C 1
ATOM 627 O O . LEU A 1 80 ? -10.183 4.574 3.076 1.00 72.00 80 LEU A O 1
ATOM 631 N N . LEU A 1 81 ? -11.310 2.814 3.885 1.00 72.69 81 LEU A N 1
ATOM 632 C CA . LEU A 1 81 ? -10.613 1.829 3.048 1.00 72.69 81 LEU A CA 1
ATOM 633 C C . LEU A 1 81 ? -10.949 2.004 1.563 1.00 72.69 81 LEU A C 1
ATOM 635 O O . LEU A 1 81 ? -10.053 1.941 0.724 1.00 72.69 81 LEU A O 1
ATOM 639 N N . V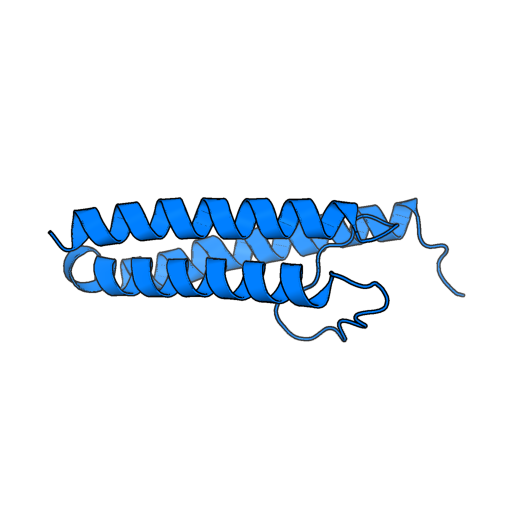AL A 1 82 ? -12.214 2.268 1.229 1.00 74.06 82 VAL A N 1
ATOM 640 C CA . VAL A 1 82 ? -12.646 2.504 -0.160 1.00 74.06 82 VAL A CA 1
ATOM 641 C C . VAL A 1 82 ? -12.110 3.841 -0.675 1.00 74.06 82 VAL A C 1
ATOM 643 O O . VAL A 1 82 ? -11.510 3.900 -1.748 1.00 74.06 82 VAL A O 1
ATOM 646 N N . VAL A 1 83 ? -12.267 4.904 0.114 1.00 76.94 83 VAL A N 1
ATOM 647 C CA . VAL A 1 83 ? -11.811 6.263 -0.208 1.00 76.94 83 VAL A CA 1
ATOM 648 C C . VAL A 1 83 ? -10.286 6.359 -0.213 1.00 76.94 83 VAL A C 1
ATOM 650 O O . VAL A 1 83 ? -9.750 7.193 -0.925 1.00 76.94 83 VAL A O 1
ATOM 653 N N . GLY A 1 84 ? -9.562 5.507 0.511 1.00 71.06 84 GLY A N 1
ATOM 654 C CA . GLY A 1 84 ? -8.102 5.415 0.427 1.00 71.06 84 GLY A CA 1
ATOM 655 C C . GLY A 1 84 ? -7.624 4.522 -0.722 1.00 71.06 84 GLY A C 1
ATOM 656 O O . GLY A 1 84 ? -6.703 4.878 -1.459 1.00 71.06 84 GLY A O 1
ATOM 657 N N . GLY A 1 85 ? -8.266 3.367 -0.910 1.00 71.44 85 GLY A N 1
ATOM 658 C CA . GLY A 1 85 ? -7.890 2.372 -1.912 1.00 71.44 85 GLY A CA 1
ATOM 659 C C . GLY A 1 85 ? -8.165 2.820 -3.347 1.00 71.44 85 GLY A C 1
ATOM 660 O O . GLY A 1 85 ? -7.336 2.597 -4.231 1.00 71.44 85 GLY A O 1
ATOM 661 N N . PHE A 1 86 ? -9.290 3.497 -3.586 1.00 75.88 86 PHE A N 1
ATOM 662 C CA . PHE A 1 86 ? -9.690 3.913 -4.930 1.00 75.88 86 PHE A CA 1
ATOM 663 C C . PHE A 1 86 ? -8.768 4.994 -5.534 1.00 75.88 86 PHE A C 1
ATOM 665 O O . PHE A 1 86 ? -8.265 4.780 -6.641 1.00 75.88 86 PHE A O 1
ATOM 672 N N . PRO A 1 87 ? -8.438 6.106 -4.843 1.00 74.44 87 PRO A N 1
ATOM 673 C CA . PRO A 1 87 ? -7.489 7.098 -5.353 1.00 74.44 87 PRO A CA 1
ATOM 674 C C . PRO A 1 87 ? -6.085 6.524 -5.516 1.00 74.44 87 PRO A C 1
ATOM 676 O O . PRO A 1 87 ? -5.441 6.784 -6.527 1.00 74.44 87 PRO A O 1
ATOM 679 N N . SER A 1 88 ? -5.643 5.687 -4.572 1.00 71.38 88 SER A N 1
ATOM 680 C CA . SER A 1 88 ? -4.392 4.923 -4.667 1.00 71.38 88 SER A CA 1
ATOM 681 C C . SER A 1 88 ? -4.320 4.126 -5.977 1.00 71.38 88 SER A C 1
ATOM 683 O O . SER A 1 88 ? -3.365 4.262 -6.748 1.00 71.38 88 SER A O 1
ATOM 685 N N . GLY A 1 89 ? -5.375 3.370 -6.297 1.00 73.50 89 GLY A N 1
ATOM 686 C CA . GLY A 1 89 ? -5.477 2.623 -7.549 1.00 73.50 89 GLY A CA 1
ATOM 687 C C . GLY A 1 89 ? -5.477 3.523 -8.789 1.00 73.50 89 GLY A C 1
ATOM 688 O O . GLY A 1 89 ? -4.806 3.211 -9.777 1.00 73.50 89 GLY A O 1
ATOM 689 N N . MET A 1 90 ? -6.174 4.664 -8.745 1.00 78.25 90 MET A N 1
ATOM 690 C CA . MET A 1 90 ? -6.173 5.637 -9.845 1.00 78.25 90 MET A CA 1
ATOM 691 C C . MET A 1 90 ? -4.796 6.268 -10.070 1.00 78.25 90 MET A C 1
ATOM 693 O O . MET A 1 90 ? -4.371 6.386 -11.221 1.00 78.25 90 MET A O 1
ATOM 697 N N . MET A 1 91 ? -4.074 6.618 -9.002 1.00 78.19 91 MET A N 1
ATOM 698 C CA . MET A 1 91 ? -2.714 7.159 -9.084 1.00 78.19 91 MET A CA 1
ATOM 699 C C . MET A 1 91 ? -1.751 6.138 -9.688 1.00 78.19 91 MET A C 1
ATOM 701 O O . MET A 1 91 ? -1.011 6.480 -10.609 1.00 78.19 91 MET A O 1
ATOM 705 N N . VAL A 1 92 ? -1.820 4.873 -9.259 1.00 76.94 92 VAL A N 1
ATOM 706 C CA . VAL A 1 92 ? -1.042 3.777 -9.864 1.00 76.94 92 VAL A CA 1
ATOM 707 C C . VAL A 1 92 ? -1.385 3.622 -11.346 1.00 76.94 92 VAL A C 1
ATOM 709 O O . VAL A 1 92 ? -0.487 3.520 -12.182 1.00 76.94 92 VAL A O 1
ATOM 712 N N . ARG A 1 93 ? -2.672 3.680 -11.711 1.00 77.31 93 ARG A N 1
ATOM 713 C CA . ARG A 1 93 ? -3.107 3.584 -13.111 1.00 77.31 93 ARG A CA 1
ATOM 714 C C . ARG A 1 93 ? -2.574 4.727 -13.968 1.00 77.31 93 ARG A C 1
ATOM 716 O O . ARG A 1 93 ? -2.130 4.499 -15.095 1.00 77.31 93 ARG A O 1
ATOM 723 N N . GLN A 1 94 ? -2.624 5.950 -13.452 1.00 81.88 94 GLN A N 1
ATOM 724 C CA . GLN A 1 94 ? -2.123 7.133 -14.143 1.00 81.88 94 GLN A CA 1
ATOM 725 C C . GLN A 1 94 ? -0.596 7.106 -14.271 1.00 81.88 94 GLN A C 1
ATOM 727 O O . GLN A 1 94 ? -0.081 7.375 -15.358 1.00 81.88 94 GLN A O 1
ATOM 732 N N . HIS A 1 95 ? 0.114 6.734 -13.203 1.00 81.00 95 HIS A N 1
ATOM 733 C CA . HIS A 1 95 ? 1.566 6.544 -13.196 1.00 81.00 95 HIS A CA 1
ATOM 734 C C . HIS A 1 95 ? 1.987 5.514 -14.243 1.00 81.00 95 HIS A C 1
ATOM 736 O O . HIS A 1 95 ? 2.741 5.836 -15.158 1.00 81.00 95 HIS A O 1
ATOM 742 N N . ASN A 1 96 ? 1.392 4.321 -14.208 1.00 78.19 96 ASN A N 1
ATOM 743 C CA . ASN A 1 96 ? 1.694 3.254 -15.157 1.00 78.19 96 ASN A CA 1
ATOM 744 C C . ASN A 1 96 ? 1.385 3.644 -16.605 1.00 78.19 96 ASN A C 1
ATOM 746 O O . ASN A 1 96 ? 2.128 3.272 -17.509 1.00 78.19 96 ASN A O 1
ATOM 750 N N . ARG A 1 97 ? 0.310 4.405 -16.856 1.00 79.44 97 ARG A N 1
ATOM 751 C CA . ARG A 1 97 ? 0.020 4.940 -18.197 1.00 79.44 97 ARG A CA 1
ATOM 752 C C . ARG A 1 97 ? 1.120 5.881 -18.687 1.00 79.44 97 ARG A C 1
ATOM 754 O O . ARG A 1 97 ? 1.530 5.758 -19.837 1.00 79.44 97 ARG A O 1
ATOM 761 N N . ARG A 1 98 ? 1.598 6.793 -17.833 1.00 78.06 98 ARG A N 1
ATOM 762 C CA . ARG A 1 98 ? 2.690 7.727 -18.166 1.00 78.06 98 ARG A CA 1
ATOM 763 C C . ARG A 1 98 ? 3.998 6.988 -18.424 1.00 78.06 98 ARG A C 1
ATOM 765 O O . ARG A 1 98 ? 4.642 7.235 -19.436 1.00 78.06 98 ARG A O 1
ATOM 772 N N . VAL A 1 99 ? 4.338 6.043 -17.553 1.00 76.06 99 VAL A N 1
ATOM 773 C CA . VAL A 1 99 ? 5.525 5.195 -17.685 1.00 76.06 99 VAL A CA 1
ATOM 774 C C . VAL A 1 99 ? 5.491 4.385 -18.983 1.00 76.06 99 VAL A C 1
ATOM 776 O O . VAL A 1 99 ? 6.458 4.410 -19.739 1.00 76.06 99 VAL A O 1
ATOM 779 N N . ARG A 1 100 ? 4.367 3.718 -19.293 1.00 75.38 100 ARG A N 1
ATOM 780 C CA . ARG A 1 100 ? 4.218 2.967 -20.552 1.00 75.38 100 ARG A CA 1
ATOM 781 C C . ARG A 1 100 ? 4.373 3.875 -21.770 1.00 75.38 100 ARG A C 1
ATOM 783 O O . ARG A 1 100 ? 5.022 3.468 -22.718 1.00 75.38 100 ARG A O 1
ATOM 790 N N . ALA A 1 101 ? 3.819 5.088 -21.733 1.00 75.00 101 ALA A N 1
ATOM 791 C CA . ALA A 1 101 ? 3.935 6.042 -22.834 1.00 75.00 101 ALA A CA 1
ATOM 792 C C . ALA A 1 101 ? 5.362 6.586 -23.035 1.00 75.00 101 ALA A C 1
ATOM 794 O O . ALA A 1 101 ? 5.705 6.93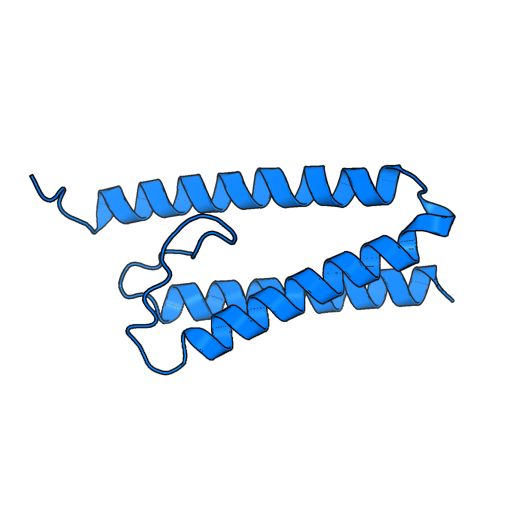3 -24.160 1.00 75.00 101 ALA A O 1
ATOM 795 N N . MET A 1 102 ? 6.174 6.672 -21.974 1.00 76.62 102 MET A N 1
ATOM 796 C CA . MET A 1 102 ? 7.575 7.104 -22.069 1.00 76.62 102 MET A CA 1
ATOM 797 C C . MET A 1 102 ? 8.514 5.996 -22.543 1.00 76.62 102 MET A C 1
ATOM 799 O O . MET A 1 102 ? 9.432 6.282 -23.302 1.00 76.62 102 MET A O 1
ATOM 803 N N . TRP A 1 103 ? 8.316 4.759 -22.077 1.00 69.69 103 TRP A N 1
ATOM 804 C CA . TRP A 1 103 ? 9.366 3.737 -22.159 1.00 69.69 103 TRP A CA 1
ATOM 805 C C . TRP A 1 103 ? 9.003 2.471 -22.933 1.00 69.69 103 TRP A C 1
ATOM 807 O O . TRP A 1 103 ? 9.911 1.797 -23.415 1.00 69.69 103 TRP A O 1
ATOM 817 N N . ARG A 1 104 ? 7.716 2.121 -23.075 1.00 59.69 104 ARG A N 1
ATOM 818 C CA . ARG A 1 104 ? 7.316 0.989 -23.924 1.00 59.69 104 ARG A CA 1
ATOM 819 C C . ARG A 1 104 ? 6.936 1.519 -25.310 1.00 59.69 104 ARG A C 1
ATOM 821 O O . ARG A 1 104 ? 5.930 2.228 -25.408 1.00 59.69 104 ARG A O 1
ATOM 828 N N . PRO A 1 105 ? 7.675 1.181 -26.386 1.00 53.19 105 PRO A N 1
ATOM 829 C CA . PRO A 1 105 ? 7.133 1.364 -27.722 1.00 53.19 105 PRO A CA 1
ATOM 830 C C . PRO A 1 105 ? 5.824 0.574 -27.789 1.00 53.19 105 PRO A C 1
ATOM 832 O O . PRO A 1 105 ? 5.726 -0.526 -27.243 1.00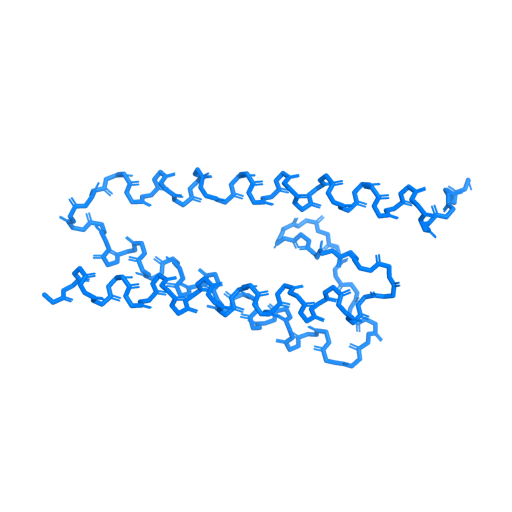 53.19 105 PRO A O 1
ATOM 835 N N . ARG A 1 106 ? 4.782 1.174 -28.375 1.00 54.81 106 ARG A N 1
ATOM 836 C CA . ARG A 1 106 ? 3.556 0.439 -28.685 1.00 54.81 106 ARG A CA 1
ATOM 837 C C . ARG A 1 106 ? 3.993 -0.705 -29.590 1.00 54.81 106 ARG A C 1
ATOM 839 O O . ARG A 1 106 ? 4.413 -0.435 -30.710 1.00 54.81 106 ARG A O 1
ATOM 846 N N . GLU A 1 107 ? 3.973 -1.933 -29.086 1.00 52.53 107 GLU A N 1
ATOM 847 C CA . GLU A 1 107 ? 3.975 -3.094 -29.966 1.00 52.53 107 GLU A CA 1
ATOM 848 C C . GLU A 1 107 ? 2.755 -2.905 -30.872 1.00 52.53 107 GLU A C 1
ATOM 850 O O . GLU A 1 107 ? 1.625 -2.788 -30.387 1.00 52.53 107 GLU A O 1
ATOM 855 N N . ALA A 1 108 ? 3.051 -2.640 -32.144 1.00 43.72 108 ALA A N 1
ATOM 856 C CA . ALA A 1 108 ? 2.088 -2.417 -33.208 1.00 43.72 108 ALA A CA 1
ATOM 857 C C . ALA A 1 108 ? 1.506 -3.753 -33.668 1.00 43.72 108 ALA A C 1
ATOM 859 O O . ALA A 1 108 ? 2.271 -4.744 -33.671 1.00 43.72 108 ALA A O 1
#

Solvent-accessible surface area (backbone atoms only — not comparable to full-atom values): 5908 Å² total; per-residue (Å²): 111,52,62,60,51,16,53,50,30,36,53,52,12,50,53,38,28,49,52,21,51,54,53,39,31,69,70,33,94,73,46,50,67,85,65,95,71,95,59,90,78,78,68,84,51,94,62,46,60,60,31,52,51,42,25,53,52,11,51,48,35,35,52,51,14,33,59,45,32,25,89,80,48,44,72,54,32,60,49,48,52,51,66,50,48,51,56,52,51,50,51,47,52,52,50,38,51,53,39,41,70,74,72,49,78,79,85,124

Foldseek 3Di:
DLLVLLVVLQVQLVVQLVVLLVVLLVVPPLRAGDDPDDDDDPCVDPCNVVSVVSNVVSVVSNVVSLVSCCVPCPCVSVVCCVVVVVVVNVVSVVVNVVSCVVPPDPPD

Sequence (108 aa):
MTIIASVVFLIAGTILAAIATARWSMLEPYGLIPYFIGHDIDFEQKGQFLVYFLRAAGFFVLIVAAAFAQPFFGLWALLLLVVGGFPSGMMVRQHNRRVRAMWRPREA

Organism: Corynebacterium glutamicum (NCBI:txid1718)

Mean predicted aligned error: 8.49 Å

Secondary structure (DSSP, 8-state):
-HHHHHHHHHHHHHHHHHHHHHHHHHHSTT-----SSSS-----STTHHHHHHHHHHHHHHHHHHHHHHHHHHTHHHHHHHHHHHHHHHHHHHHHHHHHHHHHS----